Protein AF-A0ABD6B9I4-F1 (afdb_monomer_lite)

Organism: NCBI:txid1220023

Radius of gyration: 33.79 Å; chains: 1; bounding box: 68×36×96 Å

Structure (mmCIF, N/CA/C/O backbone):
data_AF-A0ABD6B9I4-F1
#
_entry.id   AF-A0ABD6B9I4-F1
#
loop_
_atom_site.group_PDB
_atom_site.id
_atom_site.type_symbol
_atom_site.label_atom_id
_atom_site.label_alt_id
_atom_site.label_comp_id
_atom_site.label_asym_id
_atom_site.label_entity_id
_atom_site.label_seq_id
_atom_site.pdbx_PDB_ins_code
_atom_site.Cartn_x
_atom_site.Cartn_y
_atom_site.Cartn_z
_atom_site.occupancy
_atom_site.B_iso_or_equiv
_atom_site.auth_seq_id
_atom_site.auth_comp_id
_atom_site.auth_asym_id
_atom_site.auth_atom_id
_atom_site.pdbx_PDB_model_num
ATOM 1 N N . ALA A 1 1 ? -16.215 -7.076 21.844 1.00 75.12 1 ALA A N 1
ATOM 2 C CA . ALA A 1 1 ? -15.216 -7.239 20.779 1.00 75.12 1 ALA A CA 1
ATOM 3 C C . ALA A 1 1 ? -15.572 -6.271 19.668 1.00 75.12 1 ALA A C 1
ATOM 5 O O . ALA A 1 1 ? -16.731 -5.870 19.592 1.00 75.12 1 ALA A O 1
ATOM 6 N N . GLU A 1 2 ? -14.584 -5.815 18.916 1.00 86.31 2 GLU A N 1
ATOM 7 C CA . GLU A 1 2 ? -14.773 -4.808 17.873 1.00 86.31 2 GLU A CA 1
ATOM 8 C C . GLU A 1 2 ? -14.453 -5.429 16.519 1.00 86.31 2 GLU A C 1
ATOM 10 O O . GLU A 1 2 ? -13.449 -6.133 16.395 1.00 86.31 2 GLU A O 1
ATOM 15 N N . ASN A 1 3 ? -15.283 -5.153 15.511 1.00 91.94 3 ASN A N 1
ATOM 16 C CA . ASN A 1 3 ? -15.039 -5.638 14.163 1.00 91.94 3 ASN A CA 1
ATOM 17 C C . ASN A 1 3 ? -13.943 -4.792 13.515 1.00 91.94 3 ASN A C 1
ATOM 19 O O . ASN A 1 3 ? -14.105 -3.578 13.350 1.00 91.94 3 ASN A O 1
ATOM 23 N N . VAL A 1 4 ? -12.827 -5.432 13.184 1.00 95.56 4 VAL A N 1
ATOM 24 C CA . VAL A 1 4 ? -11.658 -4.771 12.609 1.00 95.56 4 VAL A CA 1
ATOM 25 C C . VAL A 1 4 ? -11.448 -5.224 11.171 1.00 95.56 4 VAL A C 1
ATOM 27 O O . VAL A 1 4 ? -11.487 -6.417 10.859 1.00 95.56 4 VAL A O 1
ATOM 30 N N . THR A 1 5 ? -11.163 -4.254 10.311 1.00 96.44 5 THR A N 1
ATOM 31 C CA . THR A 1 5 ? -10.834 -4.444 8.899 1.00 96.44 5 THR A CA 1
ATOM 32 C C . THR A 1 5 ? -9.627 -3.579 8.554 1.00 96.44 5 THR A C 1
ATOM 34 O O . THR A 1 5 ? -9.463 -2.494 9.110 1.00 96.44 5 THR A O 1
ATOM 37 N N . VAL A 1 6 ? -8.771 -4.051 7.651 1.00 97.06 6 VAL A N 1
ATOM 38 C CA . VAL A 1 6 ? -7.632 -3.278 7.143 1.00 97.06 6 VAL A CA 1
ATOM 39 C C . VAL A 1 6 ? -7.732 -3.179 5.627 1.00 97.06 6 VAL A C 1
ATOM 41 O O . VAL A 1 6 ? -7.816 -4.203 4.950 1.00 97.06 6 VAL A O 1
ATOM 44 N N . LEU A 1 7 ? -7.717 -1.956 5.103 1.00 97.75 7 LEU A N 1
ATOM 45 C CA . LEU A 1 7 ? -7.628 -1.669 3.675 1.00 97.75 7 LEU A CA 1
ATOM 46 C C . LEU A 1 7 ? -6.169 -1.393 3.324 1.00 97.75 7 LEU A C 1
ATOM 48 O O . LEU A 1 7 ? -5.560 -0.516 3.925 1.00 97.75 7 LEU A O 1
ATOM 52 N N . PHE A 1 8 ? -5.618 -2.139 2.375 1.00 98.00 8 PHE A N 1
ATOM 53 C CA . PHE A 1 8 ? -4.285 -1.913 1.827 1.00 98.00 8 PHE A CA 1
ATOM 54 C C . PHE A 1 8 ? -4.409 -1.350 0.416 1.00 98.00 8 PHE A C 1
ATOM 56 O O . PHE A 1 8 ? -5.154 -1.900 -0.392 1.00 98.00 8 PHE A O 1
ATOM 63 N N . GLU A 1 9 ? -3.653 -0.305 0.112 1.00 97.81 9 GLU A N 1
ATOM 64 C CA . GLU A 1 9 ? -3.658 0.388 -1.175 1.00 97.81 9 GLU A CA 1
ATOM 65 C C . GLU A 1 9 ? -2.226 0.579 -1.675 1.00 97.81 9 GLU A C 1
ATOM 67 O O . GLU A 1 9 ? -1.298 0.763 -0.886 1.00 97.81 9 GLU A O 1
ATOM 72 N N . ALA A 1 10 ? -2.046 0.509 -2.990 1.00 97.00 10 ALA A N 1
ATOM 73 C CA . ALA A 1 10 ? -0.806 0.832 -3.673 1.00 97.00 10 ALA A CA 1
ATOM 74 C C . ALA A 1 10 ? -1.088 1.903 -4.723 1.00 97.00 10 ALA A C 1
ATOM 76 O O . ALA A 1 10 ? -1.825 1.665 -5.682 1.00 97.00 10 ALA A O 1
ATOM 77 N N . THR A 1 11 ? -0.475 3.062 -4.532 1.00 96.94 11 THR A N 1
ATOM 78 C CA . THR A 1 11 ? -0.595 4.219 -5.414 1.00 96.94 11 THR A CA 1
ATOM 79 C C . THR A 1 11 ? 0.728 4.427 -6.129 1.00 96.94 11 THR A C 1
ATOM 81 O O . THR A 1 11 ? 1.784 4.427 -5.492 1.00 96.94 11 THR A O 1
ATOM 84 N N . ASP A 1 12 ? 0.696 4.589 -7.445 1.00 94.06 12 ASP A N 1
ATOM 85 C CA . ASP A 1 12 ? 1.874 4.937 -8.226 1.00 94.06 12 ASP A CA 1
ATOM 86 C C . ASP A 1 12 ? 2.448 6.279 -7.746 1.00 94.06 12 ASP A C 1
ATOM 88 O O . ASP A 1 12 ? 1.747 7.285 -7.635 1.00 94.06 12 ASP A O 1
ATOM 92 N N . ALA A 1 13 ? 3.733 6.285 -7.396 1.00 93.19 13 ALA A N 1
ATOM 93 C CA . ALA A 1 13 ? 4.360 7.410 -6.710 1.00 93.19 13 ALA A CA 1
ATOM 94 C C . ALA A 1 13 ? 4.648 8.606 -7.634 1.00 93.19 13 ALA A C 1
ATOM 96 O O . ALA A 1 13 ? 4.947 9.690 -7.130 1.00 93.19 13 ALA A O 1
ATOM 97 N N . GLU A 1 14 ? 4.599 8.414 -8.955 1.00 90.69 14 GLU A N 1
ATOM 98 C CA . GLU A 1 14 ? 4.841 9.465 -9.945 1.00 90.69 14 GLU A CA 1
ATOM 99 C C . GLU A 1 14 ? 3.529 10.114 -10.401 1.00 90.69 14 GLU A C 1
ATOM 101 O O . GLU A 1 14 ? 3.383 11.336 -10.357 1.00 90.69 14 GLU A O 1
ATOM 106 N N . SER A 1 15 ? 2.559 9.295 -10.800 1.00 93.56 15 SER A N 1
ATOM 107 C CA . SER A 1 15 ? 1.255 9.720 -11.310 1.00 93.56 15 SER A CA 1
ATOM 108 C C . SER A 1 15 ? 0.217 9.971 -10.214 1.00 93.56 15 SER A C 1
ATOM 110 O O . SER A 1 15 ? -0.739 10.715 -10.438 1.00 93.56 15 SER A O 1
ATOM 112 N N . GLY A 1 16 ? 0.386 9.374 -9.030 1.00 94.69 16 GLY A N 1
ATOM 113 C CA . GLY A 1 16 ? -0.583 9.439 -7.935 1.00 94.69 16 GLY A CA 1
ATOM 114 C C . GLY A 1 16 ? -1.835 8.585 -8.158 1.00 94.69 16 GLY A C 1
ATOM 115 O O . GLY A 1 16 ? -2.835 8.785 -7.467 1.00 94.69 16 GLY A O 1
ATOM 116 N N . LEU A 1 17 ? -1.818 7.667 -9.126 1.00 95.00 17 LEU A N 1
ATOM 117 C CA . LEU A 1 17 ? -2.955 6.809 -9.452 1.00 95.00 17 LEU A CA 1
ATOM 118 C C . LEU A 1 17 ? -2.989 5.560 -8.565 1.00 95.00 17 LEU A C 1
ATOM 120 O O . LEU A 1 17 ? -1.955 4.963 -8.281 1.00 95.00 17 LEU A O 1
ATOM 124 N N . LEU A 1 18 ? -4.184 5.157 -8.127 1.00 96.44 18 LEU A N 1
ATOM 125 C CA . LEU A 1 18 ? -4.380 3.906 -7.394 1.00 96.44 18 LEU A CA 1
ATOM 126 C C . LEU A 1 18 ? -4.254 2.722 -8.361 1.00 96.44 18 LEU A C 1
ATOM 128 O O . LEU A 1 18 ? -5.087 2.564 -9.252 1.00 96.44 18 LEU A O 1
ATOM 132 N N . GLU A 1 19 ? -3.256 1.873 -8.142 1.00 95.69 19 GLU A N 1
ATOM 133 C CA . GLU A 1 19 ? -2.956 0.722 -9.002 1.00 95.69 19 GLU A CA 1
ATOM 134 C C . GLU A 1 19 ? -3.521 -0.586 -8.440 1.00 95.69 19 GLU A C 1
ATOM 136 O O . GLU A 1 19 ? -3.956 -1.461 -9.187 1.00 95.69 19 GLU A O 1
ATOM 141 N N . ALA A 1 20 ? -3.551 -0.729 -7.112 1.00 95.81 20 ALA A N 1
ATOM 142 C CA . ALA A 1 20 ? -4.111 -1.909 -6.463 1.00 95.81 20 ALA A CA 1
ATOM 143 C C . ALA A 1 20 ? -4.706 -1.581 -5.095 1.00 95.81 20 ALA A C 1
ATOM 145 O O . ALA A 1 20 ? -4.157 -0.779 -4.342 1.00 95.81 20 ALA A O 1
ATOM 146 N N . SER A 1 21 ? -5.789 -2.267 -4.735 1.00 97.38 21 SER A N 1
ATOM 147 C CA . SER A 1 21 ? -6.351 -2.221 -3.387 1.00 97.38 21 SER A CA 1
ATOM 148 C C . SER A 1 21 ? -6.832 -3.593 -2.934 1.00 97.38 21 SER A C 1
ATOM 150 O O . SER A 1 21 ? -7.228 -4.445 -3.736 1.00 97.38 21 SER A O 1
ATOM 152 N N . LYS A 1 22 ? -6.762 -3.839 -1.625 1.00 97.94 22 LYS A N 1
ATOM 153 C CA . LYS A 1 22 ? -7.249 -5.074 -1.020 1.00 97.94 22 LYS A CA 1
ATOM 154 C C . LYS A 1 22 ? -7.686 -4.852 0.412 1.00 97.94 22 LYS A C 1
ATOM 156 O O . LYS A 1 22 ? -6.905 -4.425 1.257 1.00 97.94 22 LYS A O 1
ATOM 161 N N . GLU A 1 23 ? -8.925 -5.222 0.687 1.00 96.75 23 GLU A N 1
ATOM 162 C CA . GLU A 1 23 ? -9.484 -5.205 2.030 1.00 96.75 23 GLU A CA 1
ATOM 163 C C . GLU A 1 23 ? -9.339 -6.582 2.691 1.00 96.75 23 GLU A C 1
ATOM 165 O O . GLU A 1 23 ? -9.568 -7.621 2.065 1.00 96.75 23 GLU A O 1
ATOM 170 N N . VAL A 1 24 ? -8.942 -6.600 3.964 1.00 96.62 24 VAL A N 1
ATOM 171 C CA . VAL A 1 24 ? -8.814 -7.817 4.770 1.00 96.62 24 VAL A CA 1
ATOM 172 C C . VAL A 1 24 ? -9.613 -7.663 6.056 1.00 96.62 24 VAL A C 1
ATOM 174 O O . VAL A 1 24 ? -9.308 -6.815 6.896 1.00 96.62 24 VAL A O 1
ATOM 177 N N . SER A 1 25 ? -10.615 -8.525 6.238 1.00 94.75 25 SER A N 1
ATOM 178 C CA . SER A 1 25 ? -11.348 -8.608 7.501 1.00 94.75 25 SER A CA 1
ATOM 179 C C . SER A 1 25 ? -10.505 -9.338 8.546 1.00 94.75 25 SER A C 1
ATOM 181 O O . SER A 1 25 ? -10.094 -10.484 8.352 1.00 94.75 25 SER A O 1
ATOM 183 N N . VAL A 1 26 ? -10.237 -8.664 9.661 1.00 92.44 26 VAL A N 1
ATOM 184 C CA . VAL A 1 26 ? -9.485 -9.208 10.802 1.00 92.44 26 VAL A CA 1
ATOM 185 C C . VAL A 1 26 ? -10.425 -9.931 11.773 1.00 92.44 26 VAL A C 1
ATOM 187 O O . VAL A 1 26 ? -9.997 -10.839 12.496 1.00 92.44 26 VAL A O 1
ATOM 190 N N . GLY A 1 27 ? -11.709 -9.561 11.746 1.00 88.81 27 GLY A N 1
ATOM 191 C CA . GLY A 1 27 ? -12.762 -10.080 12.610 1.00 88.81 27 GLY A CA 1
ATOM 192 C C . GLY A 1 27 ? -12.820 -9.351 13.949 1.00 88.81 27 GLY A C 1
ATOM 193 O O . GLY A 1 27 ? -12.398 -8.202 14.070 1.00 88.81 27 GLY A O 1
ATOM 194 N N . ASP A 1 28 ? -13.367 -10.029 14.951 1.00 87.88 28 ASP A N 1
ATOM 195 C CA . ASP A 1 28 ? -13.514 -9.500 16.302 1.00 87.88 28 ASP A CA 1
ATOM 196 C C . ASP A 1 28 ? -12.185 -9.509 17.069 1.00 87.88 28 ASP A C 1
ATOM 198 O O . ASP A 1 28 ? -11.615 -10.573 17.333 1.00 87.88 28 ASP A O 1
ATOM 202 N N . LEU A 1 29 ? -11.714 -8.323 17.464 1.00 86.81 29 LEU A N 1
ATOM 203 C CA . LEU A 1 29 ? -10.579 -8.154 18.376 1.00 86.81 29 LEU A CA 1
ATOM 204 C C . LEU A 1 29 ? -11.026 -7.642 19.752 1.00 86.81 29 LEU A C 1
ATOM 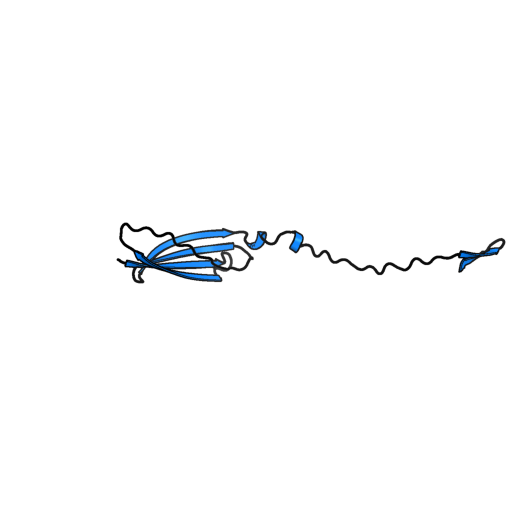206 O O . LEU A 1 29 ? -12.017 -6.918 19.896 1.00 86.81 29 LEU A O 1
ATOM 210 N N . THR A 1 30 ? -10.283 -8.035 20.785 1.00 86.12 30 THR A N 1
ATOM 211 C CA . THR A 1 30 ? -10.385 -7.485 22.144 1.00 86.12 30 THR A CA 1
ATOM 212 C C . THR A 1 30 ? -9.280 -6.455 22.374 1.00 86.12 30 THR A C 1
ATOM 214 O O . THR A 1 30 ? -8.308 -6.416 21.627 1.00 86.12 30 THR A O 1
ATOM 217 N N . ALA A 1 31 ? -9.409 -5.633 23.419 1.00 79.12 31 ALA A N 1
ATOM 218 C CA . ALA A 1 31 ? -8.467 -4.544 23.700 1.00 79.12 31 ALA A CA 1
ATOM 219 C C . ALA A 1 31 ? -7.012 -5.009 23.922 1.00 79.12 31 ALA A C 1
ATOM 221 O O . ALA A 1 31 ? -6.085 -4.263 23.633 1.00 79.12 31 ALA A O 1
ATOM 222 N N . GLU A 1 32 ? -6.819 -6.232 24.416 1.00 81.81 32 GLU A N 1
ATOM 223 C CA . GLU A 1 32 ? -5.500 -6.839 24.656 1.00 81.81 32 GLU A CA 1
ATOM 224 C C . GLU A 1 32 ? -5.074 -7.790 23.523 1.00 81.81 32 GLU A C 1
ATOM 226 O O . GLU A 1 32 ? -3.990 -8.368 23.563 1.00 81.81 32 GLU A O 1
ATOM 231 N N . GLY A 1 33 ? -5.941 -8.004 22.529 1.00 83.25 33 GLY A N 1
ATOM 232 C CA . GLY A 1 33 ? -5.679 -8.916 21.424 1.00 83.25 33 GLY A CA 1
ATOM 233 C C . GLY A 1 33 ? -4.732 -8.302 20.395 1.00 83.25 33 GLY A C 1
ATOM 234 O O . GLY A 1 33 ? -4.905 -7.158 19.989 1.00 83.25 33 GLY A O 1
ATOM 235 N N . GLU A 1 34 ? -3.777 -9.091 19.905 1.00 86.69 34 GLU A N 1
ATOM 236 C CA . GLU A 1 34 ? -2.958 -8.752 18.739 1.00 86.69 34 GLU A CA 1
ATOM 237 C C . GLU A 1 34 ? -3.206 -9.779 17.630 1.00 86.69 34 GLU A C 1
ATOM 239 O O . GLU A 1 34 ? -3.243 -10.989 17.871 1.00 86.69 34 GLU A O 1
ATOM 244 N N . ARG A 1 35 ? -3.354 -9.306 16.389 1.00 89.06 35 ARG A N 1
ATOM 245 C CA . ARG A 1 35 ? -3.394 -10.169 15.208 1.00 89.06 35 ARG A CA 1
ATOM 246 C C . ARG A 1 35 ? -2.528 -9.578 14.111 1.00 89.06 35 ARG A C 1
ATOM 248 O O . ARG A 1 35 ? -2.725 -8.444 13.688 1.00 89.06 35 ARG A O 1
ATOM 255 N N . ARG A 1 36 ? -1.588 -10.382 13.615 1.00 90.25 36 ARG A N 1
ATOM 256 C CA . ARG A 1 36 ? -0.794 -10.028 12.441 1.00 90.25 36 ARG A CA 1
ATOM 257 C C . ARG A 1 36 ? -1.611 -10.288 11.180 1.00 90.25 36 ARG A C 1
ATOM 259 O O . ARG A 1 36 ? -2.144 -11.381 11.006 1.00 90.25 36 ARG A O 1
ATOM 266 N N . VAL A 1 37 ? -1.690 -9.283 10.316 1.00 91.19 37 VAL A N 1
ATOM 267 C CA . VAL A 1 37 ? -2.416 -9.331 9.044 1.00 91.19 37 VAL A CA 1
ATOM 268 C C . VAL A 1 37 ? -1.408 -9.139 7.923 1.00 91.19 37 VAL A C 1
ATOM 270 O O . VAL A 1 37 ? -0.580 -8.230 7.977 1.00 91.19 37 VAL A O 1
ATOM 273 N N . SER A 1 38 ? -1.460 -10.004 6.919 1.00 91.19 38 SER A N 1
ATOM 274 C CA . SER A 1 38 ? -0.653 -9.895 5.710 1.00 91.19 38 SER A CA 1
ATOM 275 C C . SER A 1 38 ? -1.534 -10.097 4.486 1.00 91.19 38 SER A C 1
ATOM 277 O O . SER A 1 38 ? -2.513 -10.843 4.513 1.00 91.19 38 SER A O 1
ATOM 279 N N . THR A 1 39 ? -1.183 -9.412 3.405 1.00 94.00 39 THR A N 1
ATOM 280 C CA . THR A 1 39 ? -1.833 -9.558 2.106 1.00 94.00 39 THR A CA 1
ATOM 281 C C . THR A 1 39 ? -0.806 -9.379 0.997 1.00 94.00 39 THR A C 1
ATOM 283 O O . THR A 1 39 ? 0.314 -8.925 1.237 1.00 94.00 39 THR A O 1
ATOM 286 N N . THR A 1 40 ? -1.200 -9.739 -0.216 1.00 94.19 40 THR A N 1
ATOM 287 C CA . THR A 1 40 ? -0.421 -9.522 -1.434 1.00 94.19 40 THR A CA 1
ATOM 288 C C . THR A 1 40 ? -1.192 -8.558 -2.320 1.00 94.19 40 THR A C 1
ATOM 290 O O . THR A 1 40 ? -2.366 -8.808 -2.611 1.00 94.19 40 THR A O 1
ATOM 293 N N . LEU A 1 41 ? -0.522 -7.475 -2.716 1.00 93.00 41 LEU A N 1
ATOM 294 C CA . LEU A 1 41 ? -0.961 -6.549 -3.753 1.00 93.00 41 LEU A CA 1
ATOM 295 C C . LEU A 1 41 ? -0.153 -6.842 -5.018 1.00 93.00 41 LEU A C 1
ATOM 297 O O . LEU A 1 41 ? 1.071 -6.967 -4.952 1.00 93.00 41 LEU A O 1
ATOM 301 N N . GLU A 1 42 ? -0.841 -6.978 -6.144 1.00 92.19 42 GLU A N 1
ATOM 302 C CA . GLU A 1 42 ? -0.222 -7.134 -7.457 1.00 92.19 42 GLU A CA 1
ATOM 303 C C . GLU A 1 42 ? -0.224 -5.772 -8.140 1.00 92.19 42 GLU A C 1
ATOM 305 O O . GLU A 1 42 ? -1.274 -5.154 -8.276 1.00 92.19 42 GLU A O 1
ATOM 310 N N . VAL A 1 43 ? 0.955 -5.302 -8.531 1.00 91.50 43 VAL A N 1
ATOM 311 C CA . VAL A 1 43 ? 1.155 -4.005 -9.183 1.00 91.50 43 VAL A CA 1
ATOM 312 C C . VAL A 1 43 ? 1.999 -4.198 -10.440 1.00 91.50 43 VAL A C 1
ATOM 314 O O . VAL A 1 43 ? 2.731 -5.197 -10.530 1.00 91.50 43 VAL A O 1
ATOM 317 N N . PRO A 1 44 ? 1.924 -3.271 -11.409 1.00 88.19 44 PRO A N 1
ATOM 318 C CA . PRO A 1 44 ? 2.859 -3.245 -12.523 1.00 88.19 44 PRO A CA 1
ATOM 319 C C . PRO A 1 44 ? 4.321 -3.251 -12.047 1.00 88.19 44 PRO A C 1
ATOM 321 O O . PRO A 1 44 ? 4.651 -2.947 -10.900 1.00 88.19 44 PRO A O 1
ATOM 324 N N . ARG A 1 45 ? 5.233 -3.663 -12.926 1.00 82.38 45 ARG A N 1
ATOM 325 C CA . ARG A 1 45 ? 6.666 -3.724 -12.602 1.00 82.38 45 ARG A CA 1
ATOM 326 C C . ARG A 1 45 ? 7.398 -2.464 -13.029 1.00 82.38 45 ARG A C 1
ATOM 328 O O . ARG A 1 45 ? 8.600 -2.516 -13.228 1.00 82.38 45 ARG A O 1
ATOM 335 N N . ASP A 1 46 ? 6.703 -1.349 -13.143 1.00 77.38 46 ASP A N 1
ATOM 336 C CA . ASP A 1 46 ? 7.248 -0.115 -13.680 1.00 77.38 46 ASP A CA 1
ATOM 337 C C . ASP A 1 46 ? 7.131 0.963 -12.599 1.00 77.38 46 ASP A C 1
ATOM 339 O O . ASP A 1 46 ? 6.064 1.164 -12.029 1.00 77.38 46 ASP A O 1
ATOM 343 N N . GLY A 1 47 ? 8.249 1.610 -12.260 1.00 83.00 47 GLY A N 1
ATOM 344 C CA . GLY A 1 47 ? 8.265 2.742 -11.332 1.00 83.00 47 GLY A CA 1
ATOM 345 C C . GLY A 1 47 ? 8.380 2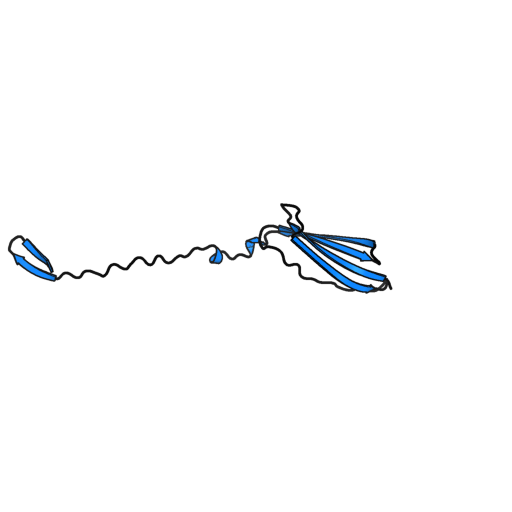.406 -9.838 1.00 83.00 47 GLY A C 1
ATOM 346 O O . GLY A 1 47 ? 9.191 1.580 -9.391 1.00 83.00 47 GLY A O 1
ATOM 347 N N . GLY A 1 48 ? 7.637 3.156 -9.028 1.00 92.31 48 GLY A N 1
ATOM 348 C CA . GLY A 1 48 ? 7.660 3.091 -7.571 1.00 92.31 48 GLY A CA 1
ATOM 349 C C . GLY A 1 48 ? 6.276 3.352 -6.996 1.00 92.31 48 GLY A C 1
ATOM 350 O O . GLY A 1 48 ? 5.471 4.046 -7.600 1.00 92.31 48 GLY A O 1
ATOM 351 N N . TYR A 1 49 ? 6.015 2.817 -5.808 1.00 95.00 49 TYR A N 1
ATOM 352 C CA . TYR A 1 49 ? 4.690 2.813 -5.200 1.00 95.00 49 TYR A CA 1
ATOM 353 C C . TYR A 1 49 ? 4.718 3.376 -3.783 1.00 95.00 49 TYR A C 1
ATOM 355 O O . TYR A 1 49 ? 5.621 3.089 -2.986 1.00 95.00 49 TYR A O 1
ATOM 363 N N . GLU A 1 50 ? 3.695 4.150 -3.451 1.00 96.50 50 GLU A N 1
ATOM 364 C CA . GLU A 1 50 ? 3.310 4.459 -2.085 1.00 96.50 50 GLU A CA 1
ATOM 365 C C . GLU A 1 50 ? 2.259 3.448 -1.626 1.00 96.50 50 GLU A C 1
ATOM 367 O O . GLU A 1 50 ? 1.180 3.339 -2.199 1.00 96.50 50 GLU A O 1
ATOM 372 N N . LEU A 1 51 ? 2.609 2.669 -0.608 1.00 96.25 51 LEU A N 1
ATOM 373 C CA . LEU A 1 51 ? 1.731 1.696 0.021 1.00 96.25 51 LEU A CA 1
ATOM 374 C C . LEU A 1 51 ? 1.077 2.347 1.236 1.00 96.25 51 LEU A C 1
ATOM 376 O O . LEU A 1 51 ? 1.790 2.776 2.146 1.00 96.25 51 LEU A O 1
ATOM 380 N N . GLU A 1 52 ? -0.249 2.374 1.280 1.00 97.38 52 GLU A N 1
ATOM 381 C CA . GLU A 1 52 ? -1.024 2.793 2.449 1.00 97.38 52 GLU A CA 1
ATOM 382 C C . GLU A 1 52 ? -1.754 1.587 3.052 1.00 97.38 52 GLU A C 1
ATOM 384 O O . GLU A 1 52 ? -2.216 0.692 2.345 1.00 97.38 52 GLU A O 1
ATOM 389 N N . GLY A 1 53 ? -1.837 1.543 4.379 1.00 96.94 53 GLY A N 1
ATOM 390 C CA . GLY A 1 53 ? -2.740 0.652 5.088 1.00 96.94 53 GLY A CA 1
ATOM 391 C C . GLY A 1 53 ? -3.594 1.430 6.076 1.00 96.94 53 GLY A C 1
ATOM 392 O O . GLY A 1 53 ? -3.065 2.103 6.960 1.00 96.94 53 GLY A O 1
ATOM 393 N N . VAL A 1 54 ? -4.912 1.326 5.938 1.00 97.81 54 VAL A N 1
ATOM 394 C CA . VAL A 1 54 ? -5.900 2.026 6.760 1.00 97.81 54 VAL A CA 1
ATOM 395 C C . VAL A 1 54 ? -6.646 1.027 7.626 1.00 97.81 54 VAL A C 1
ATOM 397 O O . VAL A 1 54 ? -7.208 0.052 7.127 1.00 97.81 54 VAL A O 1
ATOM 400 N N . VAL 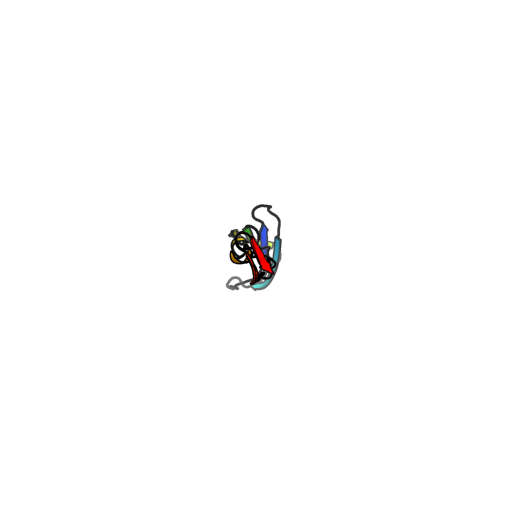A 1 55 ? -6.675 1.275 8.934 1.00 96.50 55 VAL A N 1
ATOM 401 C CA . VAL A 1 55 ? -7.376 0.414 9.888 1.00 96.50 55 VAL A CA 1
ATOM 402 C C . VAL A 1 55 ? -8.753 0.991 10.180 1.00 96.50 55 VAL A C 1
ATOM 404 O O . VAL A 1 55 ? -8.886 2.141 10.609 1.00 96.50 55 VAL A O 1
ATOM 407 N N . TYR A 1 56 ? -9.772 0.158 10.004 1.00 96.19 56 TYR A N 1
ATOM 408 C CA . TYR A 1 56 ? -11.155 0.451 10.338 1.00 96.19 56 TYR A CA 1
ATOM 409 C C . TYR A 1 56 ? -11.596 -0.378 11.536 1.00 96.19 56 TYR A C 1
ATOM 411 O O . TYR A 1 56 ? -11.378 -1.587 11.596 1.00 96.19 56 TYR A O 1
ATOM 419 N N . ARG A 1 57 ? -12.277 0.278 12.471 1.00 94.88 57 ARG A N 1
ATOM 420 C CA . ARG A 1 57 ? -12.941 -0.336 13.617 1.00 94.88 57 ARG A CA 1
ATOM 421 C C . ARG A 1 57 ? -14.417 0.017 13.557 1.00 94.88 57 ARG A C 1
ATOM 423 O O . ARG A 1 57 ? -14.770 1.193 13.631 1.00 94.88 57 ARG A O 1
ATOM 430 N N . ASN A 1 58 ? -15.276 -0.990 13.413 1.00 94.19 58 ASN A N 1
ATOM 431 C CA . ASN A 1 58 ? -16.721 -0.816 13.234 1.00 94.19 58 ASN A CA 1
ATOM 432 C C . ASN A 1 58 ? -17.047 0.232 12.144 1.00 94.19 58 ASN A C 1
ATOM 434 O O . ASN A 1 58 ? -17.893 1.103 12.335 1.00 94.19 58 ASN A O 1
ATOM 438 N N . GLY A 1 59 ? -16.305 0.203 11.030 1.00 92.31 59 GLY A N 1
ATOM 439 C CA . GLY A 1 59 ? -16.454 1.139 9.908 1.00 92.31 59 GLY A CA 1
ATOM 440 C C . GLY A 1 59 ? -15.822 2.524 10.099 1.00 92.31 59 GLY A C 1
ATOM 441 O O . GLY A 1 59 ? -15.787 3.306 9.155 1.00 92.31 59 GLY A O 1
ATOM 442 N N . THR A 1 60 ? -15.278 2.841 11.277 1.00 95.25 60 THR A N 1
ATOM 443 C CA . THR A 1 60 ? -14.582 4.114 11.523 1.00 95.25 60 THR A CA 1
ATOM 444 C C . THR A 1 60 ? -13.082 3.947 11.316 1.00 95.25 60 THR A C 1
ATOM 446 O O . THR A 1 60 ? -12.487 3.042 11.901 1.00 95.25 60 THR A O 1
ATOM 449 N N . ARG A 1 61 ? -12.454 4.825 10.525 1.00 95.81 61 ARG A N 1
ATOM 450 C CA . ARG A 1 61 ? -10.988 4.883 10.411 1.00 95.81 61 ARG A CA 1
ATOM 451 C C . ARG A 1 61 ? -10.392 5.253 11.766 1.00 95.81 61 ARG A C 1
ATOM 453 O O . ARG A 1 61 ? -10.750 6.282 12.331 1.00 95.81 61 ARG A O 1
ATOM 460 N N . VAL A 1 62 ? -9.485 4.424 12.264 1.00 96.50 62 VAL A N 1
ATOM 461 C CA . VAL A 1 62 ? -8.829 4.632 13.564 1.00 96.50 62 VAL A CA 1
ATOM 462 C C . VAL A 1 62 ? -7.321 4.792 13.459 1.00 96.50 62 VAL A C 1
ATOM 464 O O . VAL A 1 62 ? -6.735 5.392 14.352 1.00 96.50 62 VAL A O 1
ATOM 467 N N . ASP A 1 63 ? -6.699 4.283 12.393 1.00 95.25 63 ASP A N 1
ATOM 468 C CA . ASP A 1 63 ? -5.252 4.379 12.204 1.00 95.25 63 ASP A CA 1
ATOM 469 C C . ASP A 1 63 ? -4.863 4.305 10.721 1.00 95.25 63 ASP A C 1
ATOM 471 O O . ASP A 1 63 ? -5.665 3.892 9.872 1.00 95.25 63 ASP A O 1
ATOM 475 N N . GLN A 1 64 ? -3.632 4.711 10.414 1.00 95.88 64 GLN A N 1
ATOM 476 C CA . GLN A 1 64 ? -3.035 4.593 9.091 1.00 95.88 64 GLN A CA 1
ATOM 477 C C . GLN A 1 64 ? -1.522 4.390 9.160 1.00 95.88 64 GLN A C 1
ATOM 479 O O . GLN A 1 64 ? -0.840 4.960 10.010 1.00 95.88 64 GLN A O 1
ATOM 484 N N . PHE A 1 65 ? -0.976 3.660 8.194 1.00 93.69 65 PHE A N 1
ATOM 485 C CA . PHE A 1 65 ? 0.461 3.613 7.962 1.00 93.69 65 PHE A CA 1
ATOM 486 C C . PHE A 1 65 ? 0.778 3.761 6.479 1.00 93.69 65 PHE A C 1
ATOM 488 O O . PHE A 1 65 ? 0.014 3.321 5.623 1.00 93.69 65 PHE A O 1
ATOM 495 N N . THR A 1 66 ? 1.944 4.332 6.188 1.00 95.38 66 THR A N 1
ATOM 496 C CA . THR A 1 66 ? 2.411 4.560 4.819 1.00 95.38 66 THR A CA 1
ATOM 497 C C . THR A 1 66 ? 3.838 4.048 4.663 1.00 95.38 66 THR A C 1
ATOM 499 O O . THR A 1 66 ? 4.673 4.182 5.565 1.00 95.38 66 THR A O 1
ATOM 502 N N . ARG A 1 67 ? 4.147 3.449 3.513 1.00 94.62 67 ARG A N 1
ATOM 503 C CA . ARG A 1 67 ? 5.481 2.951 3.172 1.00 94.62 67 ARG A CA 1
ATOM 504 C C . ARG A 1 67 ? 5.756 3.172 1.695 1.00 94.62 67 ARG A C 1
ATOM 506 O O . ARG A 1 67 ? 4.937 2.828 0.861 1.00 94.62 67 ARG A O 1
ATOM 513 N N . ARG A 1 68 ? 6.947 3.661 1.359 1.00 92.94 68 ARG A N 1
ATOM 514 C CA . ARG A 1 68 ? 7.366 3.801 -0.038 1.00 92.94 68 ARG A CA 1
ATOM 515 C C . ARG A 1 68 ? 8.235 2.630 -0.477 1.00 92.94 68 ARG A C 1
ATOM 517 O O . ARG A 1 68 ? 9.115 2.197 0.270 1.00 92.94 68 ARG A O 1
ATOM 524 N N . VAL A 1 69 ? 7.988 2.147 -1.688 1.00 90.62 69 VAL A N 1
ATOM 525 C CA . VAL A 1 69 ? 8.802 1.156 -2.396 1.00 90.62 69 VAL A CA 1
ATOM 526 C C . VAL A 1 69 ? 9.202 1.759 -3.739 1.00 90.62 69 VAL A C 1
ATOM 528 O O . VAL A 1 69 ? 8.399 2.410 -4.396 1.00 90.62 69 VAL A O 1
ATOM 531 N N . SER A 1 70 ? 10.451 1.577 -4.152 1.00 87.81 70 SER A N 1
ATOM 532 C CA . SER A 1 70 ? 10.973 2.141 -5.401 1.00 87.81 70 SER A CA 1
ATOM 533 C C . SER A 1 70 ? 11.839 1.116 -6.119 1.00 87.81 70 SER A C 1
ATOM 535 O O . SER A 1 70 ? 12.411 0.237 -5.473 1.00 87.81 70 SER A O 1
ATOM 537 N N . GLY A 1 71 ? 11.949 1.243 -7.443 1.00 79.00 71 GLY A N 1
ATOM 538 C CA . GLY A 1 71 ? 12.800 0.377 -8.255 1.00 79.00 71 GLY A CA 1
ATOM 539 C C . GLY A 1 71 ? 12.200 -1.005 -8.516 1.00 79.00 71 GLY A C 1
ATOM 540 O O . GLY A 1 71 ? 12.951 -1.972 -8.643 1.00 79.00 71 GLY A O 1
ATOM 541 N N . VAL A 1 72 ? 10.869 -1.123 -8.611 1.00 80.94 72 VAL A N 1
ATOM 542 C CA . VAL A 1 72 ? 10.231 -2.398 -8.998 1.00 80.94 72 VAL A CA 1
ATOM 543 C C . VAL A 1 72 ? 10.616 -2.823 -10.426 1.00 80.94 72 VAL A C 1
ATOM 545 O O . VAL A 1 72 ? 10.726 -4.015 -10.713 1.00 80.94 72 VAL A O 1
ATOM 548 N N . GLU A 1 73 ? 10.957 -1.847 -11.271 1.00 73.25 73 GLU A N 1
ATOM 549 C CA . GLU A 1 73 ? 11.468 -1.989 -12.645 1.00 73.25 73 GLU A CA 1
ATOM 550 C C . GLU A 1 73 ? 12.853 -2.631 -12.748 1.00 73.25 73 GLU A C 1
ATOM 552 O O . GLU A 1 73 ? 13.208 -3.235 -13.768 1.00 73.25 73 GLU A O 1
ATOM 557 N N . ALA A 1 74 ? 13.646 -2.561 -11.675 1.00 62.59 74 ALA A N 1
ATOM 558 C CA . ALA A 1 74 ? 14.967 -3.175 -11.630 1.00 62.59 74 ALA A CA 1
ATOM 559 C C . ALA A 1 74 ? 14.895 -4.715 -11.565 1.00 62.59 74 ALA A C 1
ATOM 561 O O . ALA A 1 74 ? 15.923 -5.382 -11.682 1.00 62.59 74 ALA A O 1
ATOM 562 N N . LEU A 1 75 ? 13.693 -5.291 -11.420 1.00 60.81 75 LEU A N 1
ATOM 563 C CA . LEU A 1 75 ? 13.460 -6.737 -11.391 1.00 60.81 75 LEU A CA 1
ATOM 564 C C . LEU A 1 75 ? 13.295 -7.373 -12.780 1.00 60.81 75 LEU A C 1
ATOM 566 O O . LEU A 1 75 ? 13.079 -8.583 -12.857 1.00 60.81 75 LEU A O 1
ATOM 570 N N . THR A 1 76 ? 13.428 -6.609 -13.870 1.00 56.56 76 THR A N 1
ATOM 571 C CA . THR A 1 76 ? 13.659 -7.188 -15.201 1.00 56.56 76 THR A CA 1
ATOM 572 C C . THR A 1 76 ? 15.162 -7.399 -15.376 1.00 56.56 76 THR A C 1
ATOM 574 O O . THR A 1 76 ? 15.895 -6.427 -15.585 1.00 56.56 76 THR A O 1
ATOM 577 N N . PRO A 1 77 ? 15.663 -8.640 -15.263 1.00 56.38 77 PRO A N 1
ATOM 578 C CA . PRO A 1 77 ? 17.092 -8.896 -15.331 1.00 56.38 77 PRO A CA 1
ATOM 579 C C . PRO A 1 77 ? 17.654 -8.485 -16.693 1.00 56.38 77 PRO A C 1
ATOM 581 O O . PRO A 1 77 ? 16.994 -8.617 -17.723 1.00 56.38 77 PRO A O 1
ATOM 584 N N . ALA A 1 78 ? 18.901 -8.009 -16.703 1.00 55.06 78 ALA A N 1
ATOM 585 C CA . ALA A 1 78 ? 19.542 -7.447 -17.892 1.00 55.06 78 ALA A CA 1
ATOM 586 C C . ALA A 1 78 ? 19.530 -8.390 -19.113 1.00 55.06 78 ALA A C 1
ATOM 588 O O . ALA A 1 78 ? 19.490 -7.910 -20.240 1.00 55.06 78 ALA A O 1
ATOM 589 N N . TYR A 1 79 ? 19.483 -9.714 -18.910 1.00 55.00 79 TYR A N 1
ATOM 590 C CA . TYR A 1 79 ? 19.379 -10.684 -20.006 1.00 55.00 79 TYR A CA 1
ATOM 591 C C . TYR A 1 79 ? 18.066 -10.581 -20.796 1.00 55.00 79 TYR A C 1
ATOM 593 O O . TYR A 1 79 ? 18.055 -10.897 -21.979 1.00 55.00 79 TYR A O 1
ATOM 601 N N . ALA A 1 80 ? 16.976 -10.116 -20.176 1.00 57.22 80 ALA A N 1
ATOM 602 C CA . ALA A 1 80 ? 15.699 -9.891 -20.851 1.00 57.22 80 ALA A CA 1
ATOM 603 C C . ALA A 1 80 ? 15.677 -8.571 -21.645 1.00 57.22 80 ALA A C 1
ATOM 605 O O . ALA A 1 80 ? 14.784 -8.361 -22.458 1.00 57.22 80 ALA A O 1
ATOM 606 N N . ARG A 1 81 ? 16.665 -7.686 -21.432 1.00 55.41 81 ARG A N 1
ATOM 607 C CA . ARG A 1 81 ? 16.866 -6.450 -22.211 1.00 55.41 81 ARG A CA 1
ATOM 608 C C . ARG A 1 81 ? 17.756 -6.665 -23.438 1.00 55.41 81 ARG A C 1
ATOM 610 O O . ARG A 1 81 ? 17.864 -5.775 -24.277 1.00 55.41 81 ARG A O 1
ATOM 617 N N . SER A 1 82 ? 18.407 -7.821 -23.546 1.00 55.34 82 SER A N 1
ATOM 618 C CA . SER A 1 82 ? 19.268 -8.133 -24.680 1.00 55.34 82 SER A CA 1
ATOM 619 C C . SER A 1 82 ? 18.439 -8.720 -25.819 1.00 55.34 82 SER A C 1
ATOM 621 O O . SER A 1 82 ? 18.109 -9.904 -25.811 1.00 55.34 82 SER A O 1
ATOM 623 N N . ASN A 1 83 ? 18.156 -7.908 -26.839 1.00 50.97 83 ASN A N 1
ATOM 624 C CA . ASN A 1 83 ? 17.754 -8.382 -28.165 1.00 50.97 83 ASN A CA 1
ATOM 625 C C . ASN A 1 83 ? 18.941 -9.117 -28.822 1.00 50.97 83 ASN A C 1
ATOM 627 O O . ASN A 1 83 ? 19.570 -8.608 -29.747 1.00 50.97 83 ASN A O 1
ATOM 631 N N . VAL A 1 84 ? 19.290 -10.314 -28.340 1.00 62.44 84 VAL A N 1
ATOM 632 C CA . VAL A 1 84 ? 20.163 -11.219 -29.096 1.00 62.44 84 VAL A CA 1
ATOM 633 C C . VAL A 1 84 ? 19.302 -11.834 -30.193 1.00 62.44 84 VAL A C 1
ATOM 635 O O . VAL A 1 84 ? 18.705 -12.891 -30.019 1.00 62.44 84 VAL A O 1
ATOM 638 N N . SER A 1 85 ? 19.178 -11.129 -31.315 1.00 61.47 85 SER A N 1
ATOM 639 C CA . SER A 1 85 ? 18.722 -11.750 -32.553 1.00 61.47 85 SER A CA 1
ATOM 640 C C . SER A 1 85 ? 19.930 -12.422 -33.180 1.00 61.47 85 SER A C 1
ATOM 642 O O . SER A 1 85 ? 20.910 -11.750 -33.501 1.00 61.47 85 SER A O 1
ATOM 644 N N . PHE A 1 86 ? 19.869 -13.736 -33.367 1.00 63.75 86 PHE A N 1
ATOM 645 C CA . PHE A 1 86 ? 20.764 -14.384 -34.312 1.00 63.75 86 PHE A CA 1
ATOM 646 C C . PHE A 1 86 ? 20.353 -13.891 -35.695 1.00 63.75 86 PHE A C 1
ATOM 648 O O . PHE A 1 86 ? 19.211 -14.078 -36.112 1.00 63.75 86 PHE A O 1
ATOM 655 N N . VAL A 1 87 ? 21.246 -13.173 -36.366 1.00 60.75 87 VAL A N 1
ATOM 656 C CA . VAL A 1 87 ? 21.112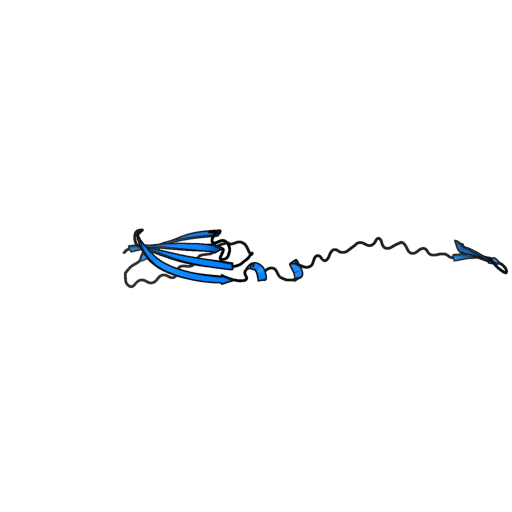 -12.981 -37.804 1.00 60.75 87 VAL A CA 1
ATOM 657 C C . VAL A 1 87 ? 21.542 -14.317 -38.395 1.00 60.75 87 VAL A C 1
ATOM 659 O O . VAL A 1 87 ? 22.701 -14.706 -38.255 1.00 60.75 87 VAL A O 1
ATOM 662 N N . GLU A 1 88 ? 20.608 -15.066 -38.973 1.00 58.50 88 GLU A N 1
ATOM 663 C CA . GLU A 1 88 ? 20.959 -16.122 -39.919 1.00 58.50 88 GLU A CA 1
ATOM 664 C C . GLU A 1 88 ? 21.513 -15.414 -41.160 1.00 58.50 88 GLU A C 1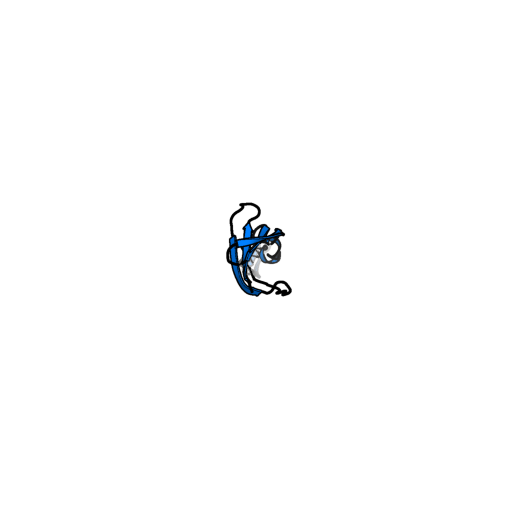
ATOM 666 O O . GLU A 1 88 ? 20.799 -15.175 -42.131 1.00 58.50 88 GLU A O 1
ATOM 671 N N . ASP A 1 89 ? 22.778 -14.986 -41.098 1.00 61.06 89 ASP A N 1
ATOM 672 C CA . ASP A 1 89 ? 23.544 -14.714 -42.308 1.00 61.06 89 ASP A CA 1
ATOM 673 C C . ASP A 1 89 ? 23.469 -16.006 -43.130 1.00 61.06 89 ASP A C 1
ATOM 675 O O . ASP A 1 89 ? 23.880 -17.057 -42.619 1.00 61.06 89 ASP A O 1
ATOM 679 N N . PRO A 1 90 ? 22.906 -15.996 -44.354 1.00 61.03 90 PRO A N 1
ATOM 680 C CA . PRO A 1 90 ? 22.977 -17.170 -45.197 1.00 61.03 90 PRO A CA 1
ATOM 681 C C . PRO A 1 90 ? 24.462 -17.430 -45.412 1.00 61.03 90 PRO A C 1
ATOM 683 O O . PRO A 1 90 ? 25.152 -16.650 -46.069 1.00 61.03 90 PRO A O 1
ATOM 686 N N . VAL A 1 91 ? 24.964 -18.494 -44.786 1.00 64.06 91 VAL A N 1
ATOM 687 C CA . VAL A 1 91 ? 26.324 -18.973 -44.986 1.00 64.06 91 VAL A CA 1
ATOM 688 C C . VAL A 1 91 ? 26.432 -19.217 -46.482 1.00 64.06 91 VAL A C 1
ATOM 690 O O . VAL A 1 91 ? 25.832 -20.160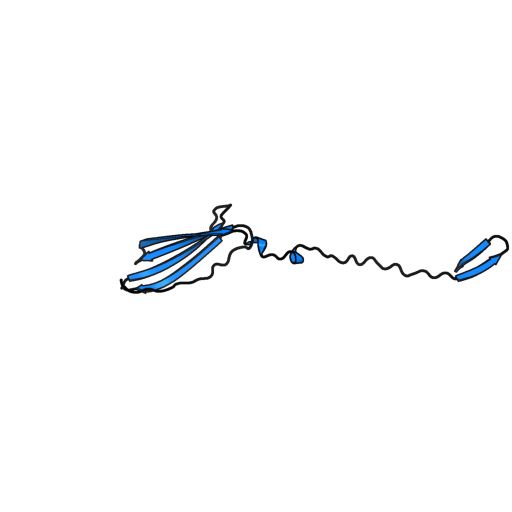 -46.994 1.00 64.06 91 VAL A O 1
ATOM 693 N N . LEU A 1 92 ? 27.097 -18.307 -47.199 1.00 66.50 92 LEU A N 1
ATOM 694 C CA . LEU A 1 92 ? 27.301 -18.464 -48.630 1.00 66.50 92 LEU A CA 1
ATOM 695 C C . LEU A 1 92 ? 27.987 -19.812 -48.823 1.00 66.50 92 LEU A C 1
ATOM 697 O O . LEU A 1 92 ? 29.008 -20.085 -48.183 1.00 66.50 92 LEU A O 1
ATOM 701 N N . GLU A 1 93 ? 27.398 -20.665 -49.657 1.00 66.31 93 GLU A N 1
ATOM 702 C CA . GLU A 1 93 ? 27.983 -21.963 -49.957 1.00 66.31 93 GLU A CA 1
ATOM 703 C C . GLU A 1 93 ? 29.406 -21.732 -50.488 1.00 66.31 93 GLU A C 1
ATOM 705 O O . GLU A 1 93 ? 29.594 -20.923 -51.406 1.00 66.31 93 GLU A O 1
ATOM 710 N N . PRO A 1 94 ? 30.435 -22.366 -49.899 1.00 66.12 94 PRO A N 1
ATOM 711 C CA . PRO A 1 94 ? 31.801 -22.145 -50.335 1.00 66.12 94 PRO A CA 1
ATOM 712 C C . PRO A 1 94 ? 31.956 -22.652 -51.771 1.00 66.12 94 PRO A C 1
ATOM 714 O O . PRO A 1 94 ? 31.883 -23.852 -52.034 1.00 66.12 94 PRO A O 1
ATOM 717 N N . VAL A 1 95 ? 32.189 -21.732 -52.708 1.00 75.38 95 VAL A N 1
ATOM 718 C CA . VAL A 1 95 ? 32.482 -22.082 -54.100 1.00 75.38 95 VAL A CA 1
ATOM 719 C C . VAL A 1 95 ? 33.901 -22.638 -54.156 1.00 75.38 95 VAL A C 1
ATOM 721 O O . VAL A 1 95 ? 34.872 -21.933 -53.880 1.00 75.38 95 VAL A O 1
ATOM 724 N N . SER A 1 96 ? 34.016 -23.920 -54.492 1.00 75.69 96 SER A N 1
ATOM 725 C CA . SER A 1 96 ? 35.298 -24.569 -54.764 1.00 75.69 96 SER A CA 1
ATOM 726 C C . SER A 1 96 ? 35.543 -24.532 -56.265 1.00 75.69 96 SER A C 1
ATOM 728 O O . SER A 1 96 ? 34.713 -25.033 -57.013 1.00 75.69 96 SER A O 1
ATOM 730 N N . VAL A 1 97 ? 36.667 -23.953 -56.687 1.00 81.56 97 VAL A N 1
ATOM 731 C CA . VAL A 1 97 ? 37.095 -23.937 -58.092 1.00 81.56 97 VAL A CA 1
ATOM 732 C C . VAL A 1 97 ? 38.358 -24.767 -58.257 1.00 81.56 97 VAL A C 1
ATOM 734 O O . VAL A 1 97 ? 39.244 -24.746 -57.399 1.00 81.56 97 VAL A O 1
ATOM 737 N N . SER A 1 98 ? 38.448 -25.490 -59.363 1.00 78.81 98 SER A N 1
ATOM 738 C CA . SER A 1 98 ? 39.622 -26.264 -59.756 1.00 78.81 98 SER A CA 1
ATOM 739 C C . SER A 1 98 ? 40.206 -25.722 -61.059 1.00 78.81 98 SER A C 1
ATOM 741 O O . SER A 1 98 ? 39.535 -25.043 -61.834 1.00 78.81 98 SER A O 1
ATOM 743 N N . ILE A 1 99 ? 41.493 -25.984 -61.295 1.00 83.12 99 ILE A N 1
ATOM 744 C CA . ILE A 1 99 ? 42.154 -25.559 -62.532 1.00 83.12 99 ILE A CA 1
ATOM 745 C C . ILE A 1 99 ? 41.761 -26.535 -63.639 1.00 83.12 99 ILE A C 1
ATOM 747 O O . ILE A 1 99 ? 42.170 -27.694 -63.609 1.00 83.12 99 ILE A O 1
ATOM 751 N N . ALA A 1 100 ? 41.004 -26.037 -64.611 1.00 88.19 100 ALA A N 1
ATOM 752 C CA . ALA A 1 100 ? 40.626 -26.778 -65.808 1.00 88.19 100 ALA A CA 1
ATOM 753 C C . ALA A 1 100 ? 41.794 -26.860 -66.802 1.00 88.19 100 ALA A C 1
ATOM 755 O O . ALA A 1 100 ? 42.078 -27.908 -67.375 1.00 88.19 100 ALA A O 1
ATOM 756 N N . ASP A 1 101 ? 42.481 -25.729 -67.000 1.00 83.25 101 ASP A N 1
ATOM 757 C CA . ASP A 1 101 ? 43.573 -25.588 -67.963 1.00 83.25 101 ASP A CA 1
ATOM 758 C C . ASP A 1 101 ? 44.488 -24.410 -67.592 1.00 83.25 101 ASP A C 1
ATOM 760 O O . ASP A 1 101 ? 44.021 -23.369 -67.113 1.00 83.25 101 ASP A O 1
ATOM 764 N N . ALA A 1 102 ? 45.792 -24.562 -67.830 1.00 84.38 102 ALA A N 1
ATOM 765 C CA . ALA A 1 102 ? 46.790 -23.519 -67.608 1.00 84.38 102 ALA A CA 1
ATOM 766 C C . ALA A 1 102 ? 47.765 -23.451 -68.792 1.00 84.38 102 ALA A C 1
ATOM 768 O O . ALA A 1 102 ? 48.589 -24.343 -68.989 1.00 84.38 102 ALA A O 1
ATOM 769 N N . GLY A 1 103 ? 47.671 -22.367 -69.565 1.00 85.62 103 GLY A N 1
ATOM 770 C CA . GLY A 1 103 ? 48.588 -22.048 -70.659 1.00 85.62 103 GLY A CA 1
ATOM 771 C C . GLY A 1 103 ? 49.648 -21.019 -70.258 1.00 85.62 103 GLY A C 1
ATOM 772 O O . GLY A 1 103 ? 49.651 -20.510 -69.139 1.00 85.62 103 GLY A O 1
ATOM 773 N N . GLU A 1 104 ? 50.519 -20.650 -71.202 1.00 78.50 104 GLU A N 1
ATOM 774 C CA . GLU A 1 104 ? 51.703 -19.805 -70.948 1.00 78.50 104 GLU A CA 1
ATOM 775 C C . GLU A 1 104 ? 51.382 -18.428 -70.338 1.00 78.50 104 GLU A C 1
ATOM 777 O O . GLU A 1 104 ? 52.245 -17.829 -69.703 1.00 78.50 104 GLU A O 1
ATOM 782 N N . ASN A 1 105 ? 50.148 -17.922 -70.492 1.00 79.38 105 ASN A N 1
ATOM 783 C CA . ASN A 1 105 ? 49.757 -16.623 -69.934 1.00 79.38 105 ASN A CA 1
ATOM 784 C C . ASN A 1 105 ? 48.260 -16.483 -69.569 1.00 79.38 105 ASN A C 1
ATOM 786 O O . ASN A 1 105 ? 47.765 -15.359 -69.436 1.00 79.38 105 ASN A O 1
ATOM 790 N N . ARG A 1 106 ? 47.516 -17.595 -69.438 1.00 77.06 106 ARG A N 1
ATOM 791 C CA . ARG A 1 106 ? 46.102 -17.596 -69.009 1.00 77.06 106 ARG A CA 1
ATOM 792 C C . ARG A 1 106 ? 45.714 -18.922 -68.350 1.00 77.06 106 ARG A C 1
ATOM 794 O O . ARG A 1 106 ? 46.089 -19.980 -68.846 1.00 77.06 106 ARG A O 1
ATOM 801 N N . THR A 1 107 ? 44.892 -18.841 -67.305 1.00 85.12 107 THR A N 1
ATOM 802 C CA . THR A 1 107 ? 44.327 -19.991 -66.583 1.00 85.12 107 THR A CA 1
ATOM 803 C C . THR A 1 107 ? 42.803 -19.957 -66.651 1.00 85.12 107 THR A C 1
ATOM 805 O O . THR A 1 107 ? 42.209 -18.885 -66.511 1.00 85.12 107 THR A O 1
ATOM 808 N N . THR A 1 108 ? 42.183 -21.119 -66.851 1.00 85.69 108 THR A N 1
ATOM 809 C CA . THR A 1 108 ? 40.724 -21.306 -66.821 1.00 85.69 108 THR A CA 1
ATOM 810 C C . THR A 1 108 ? 40.343 -22.101 -65.571 1.00 85.69 108 THR A C 1
ATOM 812 O O . THR A 1 108 ? 41.014 -23.081 -65.243 1.00 85.69 108 THR A O 1
ATOM 815 N N . LEU A 1 109 ? 39.292 -21.667 -64.871 1.00 87.12 109 LEU A N 1
ATOM 816 C CA . LEU A 1 109 ? 38.787 -22.287 -63.642 1.00 87.12 109 LEU A CA 1
ATOM 817 C C . LEU A 1 109 ? 37.362 -22.813 -63.866 1.00 87.12 109 LEU A C 1
ATOM 819 O O . LEU A 1 109 ? 36.597 -22.158 -64.579 1.00 87.12 109 LEU A O 1
ATOM 823 N N . GLU A 1 110 ? 37.021 -23.942 -63.242 1.00 70.94 110 GLU A N 1
ATOM 824 C CA . GLU A 1 110 ? 35.665 -24.522 -63.180 1.00 70.94 110 GLU A CA 1
ATOM 825 C C . GLU A 1 110 ? 35.277 -24.932 -61.756 1.00 70.94 110 GLU A C 1
ATOM 827 O O . GLU A 1 110 ? 36.188 -25.310 -60.979 1.00 70.94 110 GLU A O 1
#

InterPro domains:
  IPR055913 Domain of unknown function DUF7490 [PF24318] (1-73)

pLDDT: mean 84.21, std 13.53, range [50.97, 98.0]

Sequence (110 aa):
AENVTVLFEATDAESGLLEASKEVSVGDLTAEGERRVSTTLEVPRDGGYELEGVVYRNGTRVDQFTRRVSGVEALTPAYARSNVSFVEDPVLEPVSVSIADAGENRTTLE

Foldseek 3Di:
DWWKKKKKWKAAPPPRHTFWIDMDTPGDDDPPDDDDDDDDTDGDLDFKIKMKMFMDTNNDTDDMDIDIGGNSVVPPDVVNVDPPDPDPPPPPDDDDWDFPDDDPPDTDID

Secondary structure (DSSP, 8-state):
-EEEEEEEEEEETTT--EEEEEEEEEEEE-TT------------SSSEEEEEEEEEETTEEEEEEEEEEE-GGGGS-GGGG-----------------EEEEETTEEEE-